Protein AF-A0A6F7W380-F1 (afdb_monomer_lite)

Secondary structure (DSSP, 8-state):
-TTS----HHHHHHHHS-SSTTSPPP------TT--HHHIIIIIHHHHHHT--SEEEE---HHHHTSTT--HHHHHHHHHHHHHHHHHTT-EEEE-PPP-TT-

Radius of gyration: 14.85 Å; chains: 1; bounding box: 32×30×37 Å

Sequence (103 aa):
APGGGWRGWAALLAAATGPHPDEPVEFVNVSRSGALAADVADEQLAEARRARPHLASVVVGGNDTLRDSFDIHRVAEALDRTIGALRADGAVVLTACLPDPGR

Foldseek 3Di:
DVPDDDCDPQNVVQCVPDPDNPDHRDDDDLDDPLDALQCCQPPSLVVVVVVLAQEEEDEHDPSLVVDPPRDVVVSVVSCCSSVVVNVVSNHDYHYDDDPDPVD

Structure (mmCIF, N/CA/C/O backbone):
data_AF-A0A6F7W380-F1
#
_entry.id   AF-A0A6F7W380-F1
#
loop_
_atom_site.group_PDB
_atom_site.id
_atom_site.type_symbol
_atom_site.label_atom_id
_atom_site.label_alt_id
_atom_site.label_comp_id
_atom_site.label_asym_id
_atom_site.label_entity_id
_atom_site.label_seq_id
_atom_site.pdbx_PDB_ins_code
_atom_site.Cartn_x
_atom_site.Cartn_y
_atom_site.Cartn_z
_atom_site.occupancy
_atom_site.B_iso_or_equiv
_atom_site.auth_seq_id
_atom_site.auth_comp_id
_atom_site.auth_asym_id
_atom_site.auth_atom_id
_atom_site.pdbx_PDB_model_num
ATOM 1 N N . ALA A 1 1 ? 4.1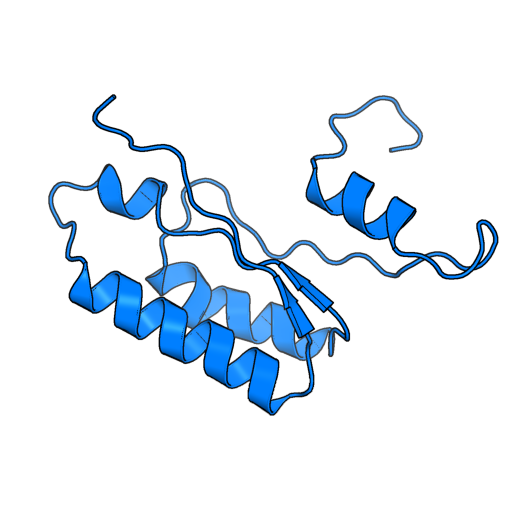40 16.700 15.302 1.00 46.50 1 ALA A N 1
ATOM 2 C CA . ALA A 1 1 ? 3.841 16.096 16.609 1.00 46.50 1 ALA A CA 1
ATOM 3 C C . ALA A 1 1 ? 4.039 17.179 17.665 1.00 46.50 1 ALA A C 1
ATOM 5 O O . ALA A 1 1 ? 4.682 18.177 17.323 1.00 46.50 1 ALA A O 1
ATOM 6 N N . PRO A 1 2 ? 3.515 17.045 18.894 1.00 41.12 2 PRO A N 1
ATOM 7 C CA . PRO A 1 2 ? 3.955 17.909 19.987 1.00 41.12 2 PRO A CA 1
ATOM 8 C C . PRO A 1 2 ? 5.487 17.782 20.063 1.00 41.12 2 PRO A C 1
ATOM 10 O O . PRO A 1 2 ? 5.988 16.672 20.211 1.00 41.12 2 PRO A O 1
ATOM 13 N N . GLY A 1 3 ? 6.222 18.866 19.785 1.00 57.16 3 GLY A N 1
ATOM 14 C CA . GLY A 1 3 ? 7.689 18.848 19.629 1.00 57.16 3 GLY A CA 1
ATOM 15 C C . GLY A 1 3 ? 8.254 19.226 18.246 1.00 57.16 3 GLY A C 1
ATOM 16 O O . GLY A 1 3 ? 9.455 19.125 18.043 1.00 57.16 3 GLY A O 1
ATOM 17 N N . GLY A 1 4 ? 7.437 19.671 17.282 1.00 58.34 4 GLY A N 1
ATOM 18 C CA . GLY A 1 4 ? 7.939 20.384 16.088 1.00 58.34 4 GLY A CA 1
ATOM 19 C C . GLY A 1 4 ? 8.574 19.540 14.969 1.00 58.34 4 GLY A C 1
ATOM 20 O O . GLY A 1 4 ? 9.046 20.101 13.987 1.00 58.34 4 GLY A O 1
ATOM 21 N N . GLY A 1 5 ? 8.557 18.208 15.061 1.00 66.94 5 GLY A N 1
ATOM 22 C CA . GLY A 1 5 ? 9.026 17.326 13.981 1.00 66.94 5 GLY A CA 1
ATOM 23 C C . GLY A 1 5 ? 8.069 17.230 12.780 1.00 66.94 5 GLY A C 1
ATOM 24 O O . GLY A 1 5 ? 6.857 17.459 12.912 1.00 66.94 5 GLY A O 1
ATOM 25 N N . TRP A 1 6 ? 8.613 16.829 11.620 1.00 69.50 6 TRP A N 1
ATOM 26 C CA . TRP A 1 6 ? 7.844 16.483 10.418 1.00 69.50 6 TRP A CA 1
ATOM 27 C C . TRP A 1 6 ? 6.775 15.443 10.762 1.00 69.50 6 TRP A C 1
ATOM 29 O O . TRP A 1 6 ? 7.077 14.332 11.183 1.00 69.50 6 TRP A O 1
ATOM 39 N N . ARG A 1 7 ? 5.503 15.826 10.608 1.00 74.75 7 ARG A N 1
ATOM 40 C CA . ARG A 1 7 ? 4.351 14.956 10.900 1.00 74.75 7 ARG A CA 1
ATOM 41 C C . ARG A 1 7 ? 4.138 13.883 9.836 1.00 74.75 7 ARG A C 1
ATOM 43 O O . ARG A 1 7 ? 3.663 12.803 10.157 1.00 74.75 7 ARG A O 1
ATOM 50 N N . GLY A 1 8 ? 4.481 14.192 8.587 1.00 86.56 8 GLY A N 1
ATOM 51 C CA . GLY A 1 8 ? 4.062 13.405 7.430 1.00 86.56 8 GLY A CA 1
ATOM 52 C C . GLY A 1 8 ? 2.579 13.615 7.104 1.00 86.56 8 GLY A C 1
ATOM 53 O O . GLY A 1 8 ? 1.769 13.951 7.969 1.00 86.56 8 GLY A O 1
ATOM 54 N N . TRP A 1 9 ? 2.222 13.439 5.833 1.00 91.31 9 TRP A N 1
ATOM 55 C CA . TRP A 1 9 ? 0.856 13.654 5.346 1.00 91.31 9 TRP A CA 1
ATOM 56 C C . TRP A 1 9 ? -0.148 12.674 5.973 1.00 91.31 9 TRP A C 1
ATOM 58 O O . TRP A 1 9 ? -1.256 13.076 6.304 1.00 91.31 9 TRP A O 1
ATOM 68 N N . ALA A 1 10 ? 0.252 11.420 6.205 1.00 91.94 10 ALA A N 1
ATOM 69 C CA . ALA A 1 10 ? -0.631 10.386 6.741 1.00 91.94 10 ALA A CA 1
ATOM 70 C C . ALA A 1 10 ? -1.083 10.688 8.181 1.00 91.94 10 ALA A C 1
ATOM 72 O O . ALA A 1 10 ? -2.252 10.512 8.507 1.00 91.94 10 ALA A O 1
ATOM 73 N N . ALA A 1 11 ? -0.199 11.242 9.020 1.00 90.00 11 ALA A N 1
ATOM 74 C CA . ALA A 1 11 ? -0.571 11.674 10.368 1.00 90.00 11 ALA A CA 1
ATOM 75 C C . ALA A 1 11 ? -1.505 12.897 10.351 1.00 90.00 11 ALA A C 1
ATOM 77 O O . ALA A 1 11 ? -2.364 13.036 11.218 1.00 90.00 11 ALA A O 1
ATOM 78 N N . LEU A 1 12 ? -1.344 13.793 9.367 1.00 90.31 12 LEU A N 1
ATOM 79 C CA . LEU A 1 12 ? -2.267 14.915 9.164 1.00 90.31 12 LEU A CA 1
ATOM 80 C C . LEU A 1 12 ? -3.635 14.426 8.682 1.00 90.31 12 LEU A C 1
ATOM 82 O O . LEU A 1 12 ? -4.651 14.912 9.170 1.00 90.31 12 LEU A O 1
ATOM 86 N N . LEU A 1 13 ? -3.657 13.453 7.768 1.00 90.38 13 LEU A N 1
ATOM 87 C CA . LEU A 1 13 ? -4.885 12.828 7.292 1.00 90.38 13 LEU A CA 1
ATOM 88 C C . LEU A 1 13 ? -5.628 12.141 8.440 1.00 90.38 13 LEU A C 1
ATOM 90 O O . LEU A 1 13 ? -6.805 12.418 8.627 1.00 90.38 13 LEU A O 1
ATOM 94 N N . ALA A 1 14 ? -4.939 11.328 9.248 1.00 90.69 14 ALA A N 1
ATOM 95 C CA . ALA A 1 14 ? -5.542 10.645 10.393 1.00 90.69 14 ALA A CA 1
ATOM 96 C C . ALA A 1 14 ? -6.217 11.629 11.364 1.00 90.69 14 ALA A C 1
ATOM 98 O O . ALA A 1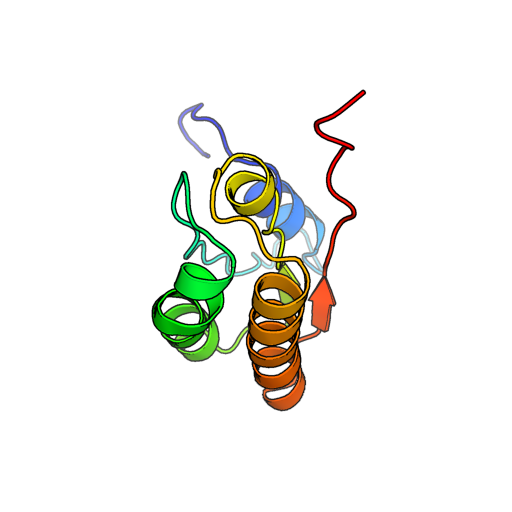 14 ? -7.362 11.425 11.764 1.00 90.69 14 ALA A O 1
ATOM 99 N N . ALA A 1 15 ? -5.547 12.744 11.676 1.00 87.00 15 ALA A N 1
ATOM 100 C CA . ALA A 1 15 ? -6.107 13.796 12.524 1.00 87.00 15 ALA A CA 1
ATOM 101 C C . ALA A 1 15 ? -7.331 14.497 11.900 1.00 87.00 15 ALA A C 1
ATOM 103 O O . ALA A 1 15 ? -8.189 14.981 12.631 1.00 87.00 15 ALA A O 1
ATOM 104 N N . ALA A 1 16 ? -7.421 14.557 10.569 1.00 87.75 16 ALA A N 1
ATOM 105 C CA . ALA A 1 16 ? -8.538 15.171 9.851 1.00 87.75 16 ALA A CA 1
ATOM 106 C C . ALA A 1 16 ? -9.726 14.217 9.619 1.00 87.75 16 ALA A C 1
ATOM 108 O O . ALA A 1 16 ? -10.815 14.679 9.293 1.00 87.75 16 ALA A O 1
ATOM 109 N N . THR A 1 17 ? -9.531 12.903 9.766 1.00 86.69 17 THR A N 1
ATOM 110 C CA . THR A 1 17 ? -10.578 11.885 9.556 1.00 86.69 17 THR A CA 1
ATOM 111 C C . THR A 1 17 ? -11.393 11.541 10.806 1.00 86.69 17 THR A C 1
ATOM 113 O O . THR A 1 17 ? -12.325 10.746 10.711 1.00 86.69 17 THR A O 1
ATOM 116 N N . GLY A 1 18 ? -11.053 12.099 11.972 1.00 81.38 18 GLY A N 1
ATOM 117 C CA . GLY A 1 18 ? -11.793 11.855 13.213 1.00 81.38 18 GLY A CA 1
ATOM 118 C C . GLY A 1 18 ? -13.220 12.428 13.167 1.00 81.38 18 GLY A C 1
ATOM 119 O O . GLY A 1 18 ? -13.418 13.506 12.606 1.00 81.38 18 GLY A O 1
ATOM 120 N N . PRO A 1 19 ? -14.220 11.744 13.755 1.00 74.81 19 PRO A N 1
ATOM 121 C CA . PRO A 1 19 ? -15.611 12.210 13.760 1.00 74.81 19 PRO A CA 1
ATOM 122 C C . PRO A 1 19 ? -15.814 13.447 14.647 1.00 74.81 19 PRO A C 1
ATOM 124 O O . PRO A 1 19 ? -16.707 14.253 14.386 1.00 74.81 19 PRO A O 1
ATOM 127 N N . HIS A 1 20 ? -14.978 13.611 15.678 1.00 77.25 20 HIS A N 1
ATOM 128 C CA . HIS A 1 20 ? -14.970 14.759 16.576 1.00 77.25 20 HIS A CA 1
ATOM 129 C C . HIS A 1 20 ? -13.525 15.124 16.953 1.00 77.25 20 HIS A C 1
ATOM 131 O O . HIS A 1 20 ? -12.705 14.218 17.108 1.00 77.25 20 HIS A O 1
ATOM 137 N N . PRO A 1 21 ? -13.197 16.414 17.165 1.00 70.31 21 PRO A N 1
ATOM 138 C CA . PRO A 1 21 ? -11.876 16.839 17.639 1.00 70.31 21 PRO A CA 1
ATOM 139 C C . PRO A 1 21 ? -11.388 16.145 18.924 1.00 70.31 21 PRO A C 1
ATOM 141 O O . PRO A 1 21 ? -10.184 16.086 19.162 1.00 70.31 21 PRO A O 1
ATOM 144 N N . ASP A 1 22 ? -12.317 15.631 19.735 1.00 76.44 22 ASP A N 1
ATOM 145 C CA . ASP A 1 22 ? -12.044 15.009 21.037 1.00 76.44 22 ASP A CA 1
ATOM 146 C C . ASP A 1 22 ? -11.909 13.477 20.970 1.00 76.44 22 ASP A C 1
ATOM 148 O O . ASP A 1 22 ? -11.552 12.849 21.965 1.00 76.44 22 ASP A O 1
ATOM 152 N N . GLU A 1 23 ? -12.161 12.868 19.806 1.00 78.12 23 GLU A N 1
ATOM 153 C CA . GLU A 1 23 ? -11.995 11.430 19.576 1.00 78.12 23 GLU A CA 1
ATOM 154 C C . GLU A 1 23 ? -10.774 11.185 18.677 1.00 78.12 23 GLU A C 1
ATOM 156 O O . GLU A 1 23 ? -10.866 11.280 17.448 1.00 78.12 23 GLU A O 1
ATOM 161 N N . PRO A 1 24 ? -9.596 10.902 19.265 1.00 78.31 24 PRO A N 1
ATOM 162 C CA . PRO A 1 24 ? -8.380 10.732 18.489 1.00 78.31 24 PRO A CA 1
ATOM 163 C C . PRO A 1 24 ? -8.440 9.448 17.657 1.00 78.31 24 PRO A C 1
ATOM 165 O O . PRO A 1 24 ? -8.674 8.357 18.175 1.00 78.31 24 PRO A O 1
ATOM 168 N N . VAL A 1 25 ? -8.155 9.576 16.362 1.00 88.19 25 VAL A N 1
ATOM 169 C CA . VAL A 1 25 ? -7.937 8.429 15.475 1.00 88.19 25 VAL A CA 1
ATOM 170 C C . VAL A 1 25 ? -6.600 7.781 15.826 1.00 88.19 25 VAL A C 1
ATOM 172 O O . VAL A 1 25 ? -5.559 8.443 15.811 1.00 88.19 25 VAL A O 1
ATOM 175 N N . GLU A 1 26 ? -6.616 6.481 16.117 1.00 91.44 26 GLU A N 1
ATOM 176 C CA . GLU A 1 26 ? -5.386 5.707 16.267 1.00 91.44 26 GLU A CA 1
ATOM 177 C C . GLU A 1 26 ? -4.659 5.629 14.919 1.00 91.44 26 GLU A C 1
ATOM 179 O O . GLU A 1 26 ? -5.214 5.186 13.912 1.00 91.44 26 GLU A O 1
ATOM 184 N N . PHE A 1 27 ? -3.404 6.079 14.898 1.00 92.62 27 PHE A N 1
ATOM 185 C CA . PHE A 1 27 ? -2.575 6.100 13.700 1.00 92.62 27 PHE A CA 1
ATOM 186 C C . PHE A 1 27 ? -1.364 5.186 13.870 1.00 92.62 27 PHE A C 1
ATOM 188 O O . PHE A 1 27 ? -0.528 5.401 14.749 1.00 92.62 27 PHE A O 1
ATOM 195 N N . VAL A 1 28 ? -1.241 4.210 12.971 1.00 95.06 28 VAL A N 1
ATOM 196 C CA . VAL A 1 28 ? -0.103 3.291 12.896 1.00 95.06 28 VAL A CA 1
ATOM 197 C C . VAL A 1 28 ? 0.582 3.472 11.546 1.00 95.06 28 VAL A C 1
ATOM 199 O O . VAL A 1 28 ? -0.056 3.369 10.500 1.00 95.06 28 VAL A O 1
ATOM 202 N N . ASN A 1 29 ? 1.892 3.728 11.560 1.00 95.19 29 ASN A N 1
ATOM 203 C CA . ASN A 1 29 ? 2.704 3.809 10.349 1.00 95.19 29 ASN A CA 1
ATOM 204 C C . ASN A 1 29 ? 3.695 2.644 10.294 1.00 95.19 29 ASN A C 1
ATOM 206 O O . ASN A 1 29 ? 4.668 2.631 11.043 1.00 95.19 29 ASN A O 1
ATOM 210 N N . VAL A 1 30 ? 3.455 1.704 9.382 1.00 95.88 30 VAL A N 1
ATOM 211 C CA . VAL A 1 30 ? 4.339 0.552 9.119 1.00 95.88 30 VAL A CA 1
ATOM 212 C C . VAL A 1 30 ? 5.278 0.781 7.926 1.00 95.88 30 VAL A C 1
ATOM 214 O O . VAL A 1 30 ? 6.038 -0.105 7.539 1.00 95.88 30 VAL A O 1
ATOM 217 N N . SER A 1 31 ? 5.223 1.970 7.320 1.00 95.25 31 SER A N 1
ATOM 218 C CA . SER A 1 31 ? 5.953 2.281 6.092 1.00 95.25 31 SER A CA 1
ATOM 219 C C . SER A 1 31 ? 7.449 2.412 6.351 1.00 95.25 31 SER A C 1
ATOM 221 O O . SER A 1 31 ? 7.879 3.015 7.337 1.00 95.25 31 SER A O 1
ATOM 223 N N . ARG A 1 32 ? 8.251 1.935 5.397 1.00 94.88 32 ARG A N 1
ATOM 224 C CA . ARG A 1 32 ? 9.711 2.079 5.402 1.00 94.88 32 ARG A CA 1
ATOM 225 C C . ARG A 1 32 ? 10.174 2.891 4.196 1.00 94.88 32 ARG A C 1
ATOM 227 O O . ARG A 1 32 ? 9.674 2.716 3.086 1.00 94.88 32 ARG A O 1
ATOM 234 N N . SER A 1 33 ? 11.145 3.777 4.405 1.00 93.94 33 SER A N 1
ATOM 235 C CA . SER A 1 33 ? 11.770 4.529 3.313 1.00 93.94 33 SER A CA 1
ATOM 236 C C . SER A 1 33 ? 12.438 3.580 2.320 1.00 93.94 33 SER A C 1
ATOM 238 O O . SER A 1 33 ? 13.162 2.674 2.723 1.00 93.94 33 SER A O 1
ATOM 240 N N . GLY A 1 34 ? 12.215 3.804 1.024 1.00 95.50 34 GLY A N 1
ATOM 241 C CA . GLY A 1 34 ? 12.783 2.973 -0.042 1.00 95.50 34 GLY A CA 1
ATOM 242 C C . GLY A 1 34 ? 12.060 1.644 -0.288 1.00 95.50 34 GLY A C 1
ATOM 243 O O . GLY A 1 34 ? 12.506 0.901 -1.160 1.00 95.50 34 GLY A O 1
ATOM 244 N N . ALA A 1 35 ? 10.964 1.365 0.433 1.00 97.19 35 ALA A N 1
ATOM 245 C CA . ALA A 1 35 ? 10.183 0.145 0.260 1.00 97.19 35 ALA A CA 1
ATOM 246 C C . ALA A 1 35 ? 9.629 0.007 -1.165 1.00 97.19 35 ALA A C 1
ATOM 248 O O . ALA A 1 35 ? 9.137 0.981 -1.750 1.00 97.19 35 ALA A O 1
ATOM 249 N N . LEU A 1 36 ? 9.705 -1.214 -1.678 1.00 97.81 36 LEU A N 1
ATOM 250 C CA . LEU A 1 36 ? 9.102 -1.673 -2.923 1.00 97.81 36 LEU A CA 1
ATOM 251 C C . LEU A 1 36 ? 7.702 -2.240 -2.663 1.00 97.81 36 LEU A C 1
ATOM 253 O O . LEU A 1 36 ? 7.351 -2.568 -1.527 1.00 97.81 36 LEU A O 1
ATOM 257 N N . ALA A 1 37 ? 6.903 -2.414 -3.716 1.00 98.06 37 ALA A N 1
ATOM 258 C CA . ALA A 1 37 ? 5.573 -3.012 -3.589 1.00 98.06 37 ALA A CA 1
ATOM 259 C C . ALA A 1 37 ? 5.631 -4.435 -2.996 1.00 98.06 37 ALA A C 1
ATOM 261 O O . ALA A 1 37 ? 4.763 -4.811 -2.209 1.00 98.06 37 ALA A O 1
ATOM 262 N N . ALA A 1 38 ? 6.686 -5.195 -3.313 1.00 97.88 38 ALA A N 1
ATOM 263 C CA . ALA A 1 38 ? 6.933 -6.516 -2.735 1.00 97.88 38 ALA A CA 1
ATOM 264 C C . ALA A 1 38 ? 7.186 -6.457 -1.216 1.00 97.88 38 ALA A C 1
ATOM 266 O O . ALA A 1 38 ? 6.542 -7.194 -0.477 1.00 97.88 38 ALA A O 1
ATOM 267 N N . ASP A 1 39 ? 8.022 -5.527 -0.734 1.00 98.06 39 ASP A N 1
ATOM 268 C CA . ASP A 1 39 ? 8.283 -5.351 0.707 1.00 98.06 39 ASP A CA 1
ATOM 269 C C . ASP A 1 39 ? 6.988 -5.039 1.475 1.00 98.06 39 ASP A C 1
ATOM 271 O O . ASP A 1 39 ? 6.788 -5.465 2.617 1.00 98.06 39 ASP A O 1
ATOM 275 N N . VAL A 1 40 ? 6.085 -4.281 0.843 1.00 98.25 40 VAL A N 1
ATOM 276 C CA . VAL A 1 40 ? 4.770 -3.986 1.415 1.00 98.25 40 VAL A CA 1
ATOM 277 C C . VAL A 1 40 ? 3.929 -5.255 1.511 1.00 98.25 40 VAL A C 1
ATOM 279 O O . VAL A 1 40 ? 3.400 -5.541 2.584 1.00 98.25 40 VAL A O 1
ATOM 282 N N . ALA A 1 41 ? 3.817 -6.016 0.421 1.00 98.38 41 ALA A N 1
ATOM 283 C CA . ALA A 1 41 ? 2.995 -7.221 0.372 1.00 98.38 41 ALA A CA 1
ATOM 284 C C . ALA A 1 41 ? 3.503 -8.330 1.306 1.00 98.38 41 ALA A C 1
ATOM 286 O O . ALA A 1 41 ? 2.694 -9.012 1.939 1.00 98.38 41 ALA A O 1
ATOM 287 N N . ASP A 1 42 ? 4.822 -8.493 1.403 1.00 96.88 42 ASP A N 1
ATOM 288 C CA . ASP A 1 42 ? 5.438 -9.652 2.047 1.00 96.88 42 ASP A CA 1
ATOM 289 C C . ASP A 1 42 ? 5.781 -9.387 3.525 1.00 96.88 42 ASP A C 1
ATOM 291 O O . ASP A 1 42 ? 5.691 -10.299 4.349 1.00 96.88 42 ASP A O 1
ATOM 295 N N . GLU A 1 43 ? 6.109 -8.142 3.899 1.00 95.81 43 GLU A N 1
ATOM 296 C CA . GLU A 1 43 ? 6.513 -7.797 5.270 1.00 95.81 43 GLU A CA 1
ATOM 297 C C . GLU A 1 43 ? 5.531 -6.845 5.967 1.00 95.81 43 GLU A C 1
ATOM 299 O O . GLU A 1 43 ? 4.986 -7.168 7.028 1.00 95.81 43 GLU A O 1
ATOM 304 N N . GLN A 1 44 ? 5.279 -5.666 5.387 1.00 98.06 44 GLN A N 1
ATOM 305 C CA . GLN A 1 44 ? 4.528 -4.602 6.076 1.00 98.06 44 GLN A CA 1
ATOM 306 C C . GLN A 1 44 ? 3.035 -4.925 6.204 1.00 98.06 44 GLN A C 1
ATOM 308 O O . GLN A 1 44 ? 2.398 -4.537 7.186 1.00 98.06 44 GLN A O 1
ATOM 313 N N . LEU A 1 45 ? 2.470 -5.671 5.251 1.00 98.31 45 LEU A N 1
ATOM 314 C CA . LEU A 1 45 ? 1.066 -6.074 5.261 1.00 98.31 45 LEU A CA 1
ATOM 315 C C . LEU A 1 45 ? 0.716 -6.854 6.531 1.00 98.31 45 LEU A C 1
ATOM 317 O O . LEU A 1 45 ? -0.329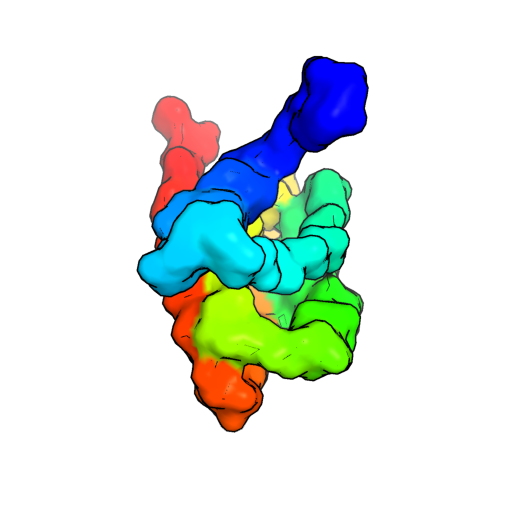 -6.611 7.133 1.00 98.31 45 LEU A O 1
ATOM 321 N N . ALA A 1 46 ? 1.590 -7.757 6.982 1.00 97.31 46 ALA A N 1
ATOM 322 C CA . ALA A 1 46 ? 1.348 -8.519 8.202 1.00 97.31 46 ALA A CA 1
ATOM 323 C C . ALA A 1 46 ? 1.255 -7.607 9.438 1.00 97.31 46 ALA A C 1
ATOM 325 O O . ALA A 1 46 ? 0.423 -7.835 10.314 1.00 97.31 46 ALA A O 1
ATOM 326 N N . GLU A 1 47 ? 2.082 -6.562 9.516 1.00 96.81 47 GLU A N 1
ATOM 327 C CA . GLU A 1 47 ? 2.030 -5.567 10.593 1.00 96.81 47 GLU A CA 1
ATOM 328 C C . GLU A 1 47 ? 0.778 -4.691 10.501 1.00 96.81 47 GLU A C 1
ATOM 330 O O . GLU A 1 47 ? 0.082 -4.530 11.503 1.00 96.81 47 GLU A O 1
ATOM 335 N N . ALA A 1 48 ? 0.428 -4.216 9.302 1.00 97.44 48 ALA A N 1
ATOM 336 C CA . ALA A 1 48 ? -0.783 -3.429 9.079 1.00 97.44 48 ALA A CA 1
ATOM 337 C C . ALA A 1 48 ? -2.046 -4.197 9.497 1.00 97.44 48 ALA A C 1
ATOM 339 O O . ALA A 1 48 ? -2.901 -3.659 10.197 1.00 97.44 48 ALA A O 1
ATOM 340 N N . ARG A 1 49 ? -2.147 -5.482 9.135 1.00 97.94 49 ARG A N 1
ATOM 341 C CA . ARG A 1 49 ? -3.304 -6.325 9.478 1.00 97.94 49 ARG A CA 1
ATOM 342 C C . ARG A 1 49 ? -3.441 -6.573 10.982 1.00 97.94 49 ARG A C 1
ATOM 344 O O . ARG A 1 49 ? -4.561 -6.660 11.480 1.00 97.94 49 ARG A O 1
ATOM 351 N N . ARG A 1 50 ? -2.335 -6.627 11.740 1.00 97.19 50 ARG A N 1
ATOM 352 C CA . ARG A 1 50 ? -2.383 -6.752 13.214 1.00 97.19 50 ARG A CA 1
ATOM 353 C C . ARG A 1 50 ? -3.054 -5.551 13.880 1.00 97.19 50 ARG A C 1
ATOM 355 O O . ARG A 1 50 ? -3.697 -5.732 14.910 1.00 97.19 50 ARG A O 1
ATOM 362 N N . ALA A 1 51 ? -2.951 -4.365 13.280 1.00 96.19 51 ALA A N 1
ATOM 363 C CA . ALA A 1 51 ? -3.619 -3.161 13.768 1.00 96.19 51 ALA A CA 1
ATOM 364 C C . ALA A 1 51 ? -5.138 -3.152 13.501 1.00 96.19 51 ALA A C 1
ATOM 366 O O . ALA A 1 51 ? -5.835 -2.310 14.055 1.00 96.19 51 ALA A O 1
ATOM 367 N N . ARG A 1 52 ? -5.663 -4.082 12.682 1.00 96.88 52 ARG A N 1
ATOM 368 C CA . ARG A 1 52 ? -7.083 -4.165 12.277 1.00 96.88 52 ARG A CA 1
ATOM 369 C C . ARG A 1 52 ? -7.669 -2.800 11.868 1.00 96.88 52 ARG A C 1
ATOM 371 O O . ARG A 1 52 ? -8.617 -2.322 12.493 1.00 96.88 52 ARG A O 1
ATOM 378 N N . PRO A 1 53 ? -7.088 -2.144 10.850 1.00 96.62 53 PRO A N 1
ATOM 379 C CA . PRO A 1 53 ? -7.459 -0.786 10.489 1.00 96.62 53 PRO A CA 1
ATOM 380 C C . PRO A 1 53 ? -8.858 -0.715 9.868 1.00 96.62 53 PRO A C 1
ATOM 382 O O . PRO A 1 53 ? -9.212 -1.526 9.017 1.00 96.62 53 PRO A O 1
ATOM 385 N N . HIS A 1 54 ? -9.609 0.334 10.203 1.00 95.06 54 HIS A N 1
ATOM 386 C CA . HIS A 1 54 ? -10.824 0.710 9.468 1.00 95.06 54 HIS A CA 1
ATOM 387 C C . HIS A 1 54 ? -10.493 1.418 8.142 1.00 95.06 54 HIS A C 1
ATOM 389 O O . HIS A 1 54 ? -11.225 1.299 7.161 1.00 95.06 54 HIS A O 1
ATOM 395 N N . LEU A 1 55 ? -9.375 2.150 8.110 1.00 95.75 55 LEU A N 1
ATOM 396 C CA . LEU A 1 55 ? -8.846 2.879 6.958 1.00 95.75 55 LEU A CA 1
ATOM 397 C C . LEU A 1 55 ? -7.370 2.527 6.776 1.00 95.75 55 LEU A C 1
ATOM 399 O O . LEU A 1 55 ? -6.601 2.595 7.733 1.00 95.75 55 LEU A O 1
ATOM 403 N N . ALA A 1 56 ? -6.963 2.204 5.551 1.00 97.75 56 ALA A N 1
ATOM 404 C CA . ALA A 1 56 ? -5.571 1.909 5.226 1.00 97.75 56 ALA A CA 1
ATOM 405 C C . ALA A 1 56 ? -5.118 2.715 4.006 1.00 97.75 56 ALA A C 1
ATOM 407 O O . ALA A 1 56 ? -5.684 2.586 2.923 1.00 97.75 56 ALA A O 1
ATOM 408 N N . SER A 1 57 ? -4.081 3.537 4.160 1.00 96.81 57 SER A N 1
ATOM 409 C CA . SER A 1 57 ? -3.446 4.225 3.035 1.00 96.81 57 SER A CA 1
ATOM 410 C C . SER A 1 57 ? -2.337 3.363 2.436 1.00 96.81 57 SER A C 1
ATOM 412 O O . SER A 1 57 ? -1.349 3.088 3.116 1.00 96.81 57 SER A O 1
ATOM 414 N N . VAL A 1 58 ? -2.469 2.985 1.165 1.00 97.75 58 VAL A N 1
ATOM 415 C CA . VAL A 1 58 ? -1.457 2.226 0.418 1.00 97.75 58 VAL A CA 1
ATOM 416 C C . VAL A 1 58 ? -0.948 3.097 -0.725 1.00 97.75 58 VAL A C 1
ATOM 418 O O . VAL A 1 58 ? -1.638 3.316 -1.720 1.00 97.75 58 VAL A O 1
ATOM 421 N N . VAL A 1 59 ? 0.263 3.627 -0.559 1.00 96.62 59 VAL A N 1
ATOM 422 C CA . VAL A 1 59 ? 0.929 4.498 -1.535 1.00 96.62 59 VAL A CA 1
ATOM 423 C C . VAL A 1 59 ? 2.354 3.983 -1.731 1.00 96.62 59 VAL A C 1
ATOM 425 O O . VAL A 1 59 ? 3.245 4.272 -0.937 1.00 96.62 59 VAL A O 1
ATOM 428 N N . VAL A 1 60 ? 2.547 3.168 -2.768 1.00 96.56 60 VAL A N 1
ATOM 429 C CA . VAL A 1 60 ? 3.806 2.485 -3.111 1.00 96.56 60 VAL A CA 1
ATOM 430 C C . VAL A 1 60 ? 3.910 2.339 -4.635 1.00 96.56 60 VAL A C 1
ATOM 432 O O . VAL A 1 60 ? 2.923 2.553 -5.336 1.00 96.56 60 VAL A O 1
ATOM 435 N N . GLY A 1 61 ? 5.098 2.029 -5.156 1.00 95.06 61 GLY A N 1
ATOM 436 C CA . GLY A 1 61 ? 5.372 1.889 -6.592 1.00 95.06 61 GLY A CA 1
ATOM 437 C C . GLY A 1 61 ? 6.417 2.880 -7.105 1.00 95.06 61 GLY A C 1
ATOM 438 O O . GLY A 1 61 ? 7.126 2.598 -8.064 1.00 95.06 61 GLY A O 1
ATOM 439 N N . GLY A 1 62 ? 6.571 4.032 -6.445 1.00 94.25 62 GLY A N 1
ATOM 440 C CA . GLY A 1 62 ? 7.522 5.061 -6.877 1.00 94.25 62 GLY A CA 1
ATOM 441 C C . GLY A 1 62 ? 8.967 4.571 -6.807 1.00 94.25 62 GLY A C 1
ATOM 442 O O . GLY A 1 62 ? 9.715 4.728 -7.763 1.00 94.25 62 GLY A O 1
ATOM 443 N N . ASN A 1 63 ? 9.347 3.892 -5.722 1.00 95.00 63 ASN A N 1
ATOM 444 C CA . ASN A 1 63 ? 10.688 3.315 -5.607 1.00 95.00 63 ASN A CA 1
ATOM 445 C C . ASN A 1 63 ? 10.919 2.196 -6.625 1.00 95.00 63 ASN A C 1
ATOM 447 O O . ASN A 1 63 ? 12.036 2.055 -7.112 1.00 95.00 63 ASN A O 1
ATOM 451 N N . ASP A 1 64 ? 9.879 1.426 -6.952 1.00 95.69 64 ASP A N 1
ATOM 452 C CA . ASP A 1 64 ? 9.933 0.356 -7.944 1.00 95.69 64 ASP A CA 1
ATOM 453 C C . ASP A 1 64 ? 10.306 0.911 -9.322 1.00 95.69 64 ASP A C 1
ATOM 455 O O . ASP A 1 64 ? 11.197 0.365 -9.964 1.00 95.69 64 ASP A O 1
ATOM 459 N N . THR A 1 65 ? 9.711 2.038 -9.736 1.00 94.25 65 THR A N 1
ATOM 460 C CA . THR A 1 65 ? 10.016 2.685 -11.031 1.00 94.25 65 THR A CA 1
ATOM 461 C C . THR A 1 65 ? 11.453 3.192 -11.162 1.00 94.25 65 THR A C 1
ATOM 463 O O . THR A 1 65 ? 11.923 3.417 -12.272 1.00 94.25 65 THR A O 1
ATOM 466 N N . LEU A 1 66 ? 12.165 3.355 -10.044 1.00 92.88 66 LEU A N 1
ATOM 467 C CA . LEU A 1 66 ? 13.563 3.791 -10.020 1.00 92.88 66 LEU A CA 1
ATOM 468 C C . LEU A 1 66 ? 14.554 2.620 -10.089 1.00 92.88 66 LEU A C 1
ATOM 470 O O . LEU A 1 66 ? 15.763 2.846 -10.071 1.00 92.88 66 LEU A O 1
ATOM 474 N N . ARG A 1 67 ? 14.078 1.368 -10.098 1.00 93.25 67 ARG A N 1
ATOM 475 C CA . ARG A 1 67 ? 14.934 0.179 -10.182 1.00 93.25 67 ARG A CA 1
ATOM 476 C C . ARG A 1 67 ? 15.073 -0.272 -11.629 1.00 93.25 67 ARG A C 1
ATOM 478 O O . ARG A 1 67 ? 14.080 -0.423 -12.329 1.00 93.25 67 ARG A O 1
ATOM 485 N N . ASP A 1 68 ? 16.285 -0.649 -12.019 1.00 94.06 68 ASP A N 1
ATOM 486 C CA . ASP A 1 68 ? 16.546 -1.290 -13.319 1.00 94.06 68 ASP A CA 1
ATOM 487 C C . ASP A 1 68 ? 15.739 -2.586 -13.507 1.00 94.06 68 ASP A C 1
ATOM 489 O O . ASP A 1 68 ? 15.430 -2.989 -14.624 1.00 94.06 68 ASP A O 1
ATOM 493 N N . SER A 1 69 ? 15.377 -3.243 -12.403 1.00 92.88 69 SER A N 1
ATOM 494 C CA . SER A 1 69 ? 14.573 -4.466 -12.377 1.00 92.88 69 SER A CA 1
ATOM 495 C C . SER A 1 69 ? 13.060 -4.214 -12.382 1.00 92.88 69 SER A C 1
ATOM 497 O O . SER A 1 69 ? 12.306 -5.110 -11.993 1.00 92.88 69 SER A O 1
ATOM 499 N N . PHE A 1 70 ? 12.610 -2.999 -12.706 1.00 95.38 70 PHE A N 1
ATOM 500 C CA . PHE A 1 70 ? 11.197 -2.641 -12.678 1.00 95.38 70 PHE A CA 1
ATOM 501 C C . PHE A 1 70 ? 10.366 -3.541 -13.601 1.00 95.38 70 PHE A C 1
ATOM 503 O O . PHE A 1 70 ? 10.664 -3.705 -14.783 1.00 95.38 70 PHE A O 1
ATOM 510 N N . ASP A 1 71 ? 9.288 -4.089 -13.045 1.00 96.25 71 ASP A N 1
ATOM 511 C CA . ASP A 1 71 ? 8.293 -4.879 -13.759 1.00 96.25 71 ASP A CA 1
ATOM 512 C C . ASP A 1 71 ? 6.906 -4.492 -13.241 1.00 96.25 71 ASP A C 1
ATOM 514 O O . ASP A 1 71 ? 6.542 -4.775 -12.094 1.00 96.25 71 ASP A O 1
ATOM 518 N N . ILE A 1 72 ? 6.126 -3.835 -14.100 1.00 95.06 72 ILE A N 1
ATOM 519 C CA . ILE A 1 72 ? 4.787 -3.351 -13.762 1.00 95.06 72 ILE A CA 1
ATOM 520 C C . ILE A 1 72 ? 3.842 -4.485 -13.351 1.00 95.06 72 ILE A C 1
ATOM 522 O O . ILE A 1 72 ? 2.978 -4.274 -12.501 1.00 95.06 72 ILE A O 1
ATOM 526 N N . HIS A 1 73 ? 4.012 -5.695 -13.890 1.00 97.94 73 HIS A N 1
ATOM 527 C CA . HIS A 1 73 ? 3.160 -6.826 -13.538 1.00 97.94 73 HIS A CA 1
ATOM 528 C C . HIS A 1 73 ? 3.432 -7.303 -12.113 1.00 97.94 73 HIS A C 1
ATOM 530 O O . HIS A 1 73 ? 2.488 -7.578 -11.376 1.00 97.94 73 HIS A O 1
ATOM 536 N N . ARG A 1 74 ? 4.700 -7.315 -11.683 1.00 97.56 74 ARG A N 1
ATOM 537 C CA . ARG A 1 74 ? 5.065 -7.658 -10.297 1.00 97.56 74 ARG A CA 1
ATOM 538 C C . ARG A 1 74 ? 4.553 -6.628 -9.299 1.00 97.56 74 ARG A C 1
ATOM 540 O O . ARG A 1 74 ? 4.068 -6.997 -8.232 1.00 97.56 74 ARG A O 1
ATOM 547 N N . VAL A 1 75 ? 4.636 -5.345 -9.652 1.00 97.44 75 VAL A N 1
ATOM 548 C CA . VAL A 1 75 ? 4.095 -4.260 -8.822 1.00 97.44 75 VAL A CA 1
ATOM 549 C C . VAL A 1 75 ? 2.577 -4.380 -8.705 1.00 97.44 75 VAL A C 1
ATOM 551 O O . VAL A 1 75 ? 2.048 -4.304 -7.597 1.00 97.4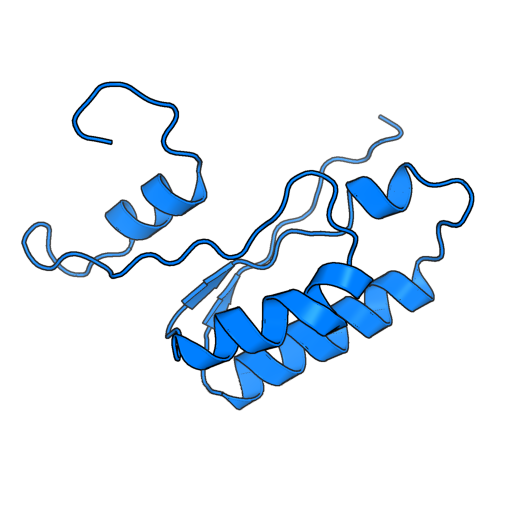4 75 VAL A O 1
ATOM 554 N N . ALA A 1 76 ? 1.881 -4.619 -9.820 1.00 97.75 76 ALA A N 1
ATOM 555 C CA . ALA A 1 76 ? 0.435 -4.817 -9.829 1.00 97.75 76 ALA A CA 1
ATOM 556 C C . ALA A 1 76 ? 0.020 -6.022 -8.974 1.00 97.75 76 ALA A C 1
ATOM 558 O O . ALA A 1 76 ? -0.872 -5.897 -8.143 1.00 97.75 76 ALA A O 1
ATOM 559 N N . GLU A 1 77 ? 0.714 -7.155 -9.095 1.00 98.56 77 GLU A N 1
ATOM 560 C CA . GLU A 1 77 ? 0.416 -8.350 -8.304 1.00 98.56 77 GLU A CA 1
ATOM 561 C C . GLU A 1 77 ? 0.609 -8.107 -6.797 1.00 98.56 77 GLU A C 1
ATOM 563 O O . GLU A 1 77 ? -0.226 -8.495 -5.980 1.00 98.56 77 GLU A O 1
ATOM 568 N N . ALA A 1 78 ? 1.686 -7.418 -6.409 1.00 98.44 78 ALA A N 1
ATOM 569 C CA . ALA A 1 78 ? 1.933 -7.069 -5.013 1.00 98.44 78 ALA A CA 1
ATOM 570 C C . ALA A 1 78 ? 0.881 -6.088 -4.458 1.00 98.44 78 ALA A C 1
ATOM 572 O O . ALA A 1 78 ? 0.428 -6.237 -3.316 1.00 98.44 78 ALA A O 1
ATOM 573 N N . LEU A 1 79 ? 0.446 -5.116 -5.269 1.00 98.12 79 LEU A N 1
ATOM 574 C CA . LEU A 1 79 ? -0.654 -4.213 -4.926 1.00 98.12 79 LEU A CA 1
ATOM 575 C C . LEU A 1 79 ? -1.976 -4.970 -4.778 1.00 98.12 79 LEU A C 1
ATOM 577 O O . LEU A 1 79 ? -2.667 -4.758 -3.784 1.00 98.12 79 LEU A O 1
ATOM 581 N N . ASP A 1 80 ? -2.301 -5.884 -5.692 1.00 98.50 80 ASP A N 1
ATOM 582 C CA . ASP A 1 80 ? -3.517 -6.700 -5.629 1.00 98.50 80 ASP A CA 1
ATOM 583 C C . ASP A 1 80 ? -3.549 -7.560 -4.362 1.00 98.50 80 ASP A C 1
ATOM 585 O O . ASP A 1 80 ? -4.566 -7.589 -3.664 1.00 98.50 80 ASP A O 1
ATOM 589 N N . ARG A 1 81 ? -2.426 -8.194 -3.995 1.00 98.62 81 ARG A N 1
ATOM 590 C CA . ARG A 1 81 ? -2.316 -8.942 -2.730 1.00 98.62 81 ARG A CA 1
ATOM 591 C C . ARG A 1 81 ? -2.527 -8.037 -1.518 1.00 98.62 81 ARG A C 1
ATOM 593 O O . ARG A 1 81 ? -3.302 -8.376 -0.624 1.00 98.62 81 ARG A O 1
ATOM 600 N N . THR A 1 82 ? -1.870 -6.879 -1.495 1.00 98.69 82 THR A N 1
ATOM 601 C CA . THR A 1 82 ? -1.930 -5.930 -0.372 1.00 98.69 82 THR A CA 1
ATOM 602 C C . THR A 1 82 ? -3.332 -5.349 -0.198 1.00 98.69 82 THR A C 1
ATOM 604 O O . THR A 1 82 ? -3.925 -5.433 0.878 1.00 98.69 82 THR A O 1
ATOM 607 N N . ILE A 1 83 ? -3.884 -4.772 -1.265 1.00 98.50 83 ILE A N 1
ATOM 608 C CA . ILE A 1 83 ? -5.195 -4.119 -1.263 1.00 98.50 83 ILE A CA 1
ATOM 609 C C . ILE A 1 83 ? -6.293 -5.161 -1.054 1.00 98.50 83 ILE A C 1
ATOM 611 O O . ILE A 1 83 ? -7.214 -4.924 -0.272 1.00 98.50 83 ILE A O 1
ATOM 615 N N . GLY A 1 84 ? -6.190 -6.315 -1.716 1.00 98.62 84 GLY A N 1
ATOM 616 C CA . GLY A 1 84 ? -7.133 -7.418 -1.577 1.00 98.62 84 GLY A CA 1
ATOM 617 C C . GLY A 1 84 ? -7.224 -7.920 -0.139 1.00 98.62 84 GLY A C 1
ATOM 618 O O . GLY A 1 84 ? -8.327 -8.033 0.389 1.00 98.62 84 GLY A O 1
ATOM 619 N N . ALA A 1 85 ? -6.086 -8.140 0.527 1.00 98.69 85 ALA A N 1
ATOM 620 C CA . ALA A 1 85 ? -6.060 -8.584 1.919 1.00 98.69 85 ALA A CA 1
ATOM 621 C C . ALA A 1 85 ? -6.652 -7.544 2.884 1.00 98.69 85 ALA A C 1
ATOM 623 O O . ALA A 1 85 ? -7.478 -7.892 3.723 1.00 98.69 85 ALA A O 1
ATOM 624 N N . LEU A 1 86 ? -6.284 -6.267 2.742 1.00 98.69 86 LEU A N 1
ATOM 625 C CA . LEU A 1 86 ? -6.825 -5.196 3.588 1.00 98.69 86 LEU A CA 1
ATOM 626 C C . LEU A 1 86 ? -8.340 -5.029 3.400 1.00 98.69 86 LEU A C 1
ATOM 628 O O . LEU A 1 86 ? -9.072 -4.881 4.375 1.00 98.69 86 LEU A O 1
ATOM 632 N N . ARG A 1 87 ? -8.830 -5.104 2.156 1.00 98.50 87 ARG A N 1
ATOM 633 C CA . ARG A 1 87 ? -10.271 -5.064 1.869 1.00 98.50 87 ARG A CA 1
ATOM 634 C C . ARG A 1 87 ? -11.005 -6.284 2.414 1.00 98.50 87 ARG A C 1
ATOM 636 O O . ARG A 1 87 ? -12.107 -6.131 2.930 1.00 98.50 87 ARG A O 1
ATOM 643 N N . ALA A 1 88 ? -10.411 -7.473 2.313 1.00 98.56 88 ALA A N 1
ATOM 644 C CA . ALA A 1 88 ? -10.980 -8.697 2.874 1.00 98.56 88 ALA A CA 1
ATOM 645 C C . ALA A 1 88 ? -11.111 -8.627 4.406 1.00 98.56 88 ALA A C 1
ATOM 647 O O . ALA A 1 88 ? -12.054 -9.184 4.960 1.00 98.56 88 ALA A O 1
ATOM 648 N N . ASP A 1 89 ? -10.223 -7.884 5.070 1.00 98.38 89 ASP A N 1
ATOM 649 C CA . ASP A 1 89 ? -10.299 -7.598 6.506 1.00 98.38 89 ASP A CA 1
ATOM 650 C C . ASP A 1 89 ? -11.306 -6.489 6.868 1.00 98.38 89 ASP A C 1
ATOM 652 O O . ASP A 1 89 ? -11.498 -6.191 8.046 1.00 98.38 89 ASP A O 1
ATOM 656 N N . GLY A 1 90 ? -11.962 -5.877 5.877 1.0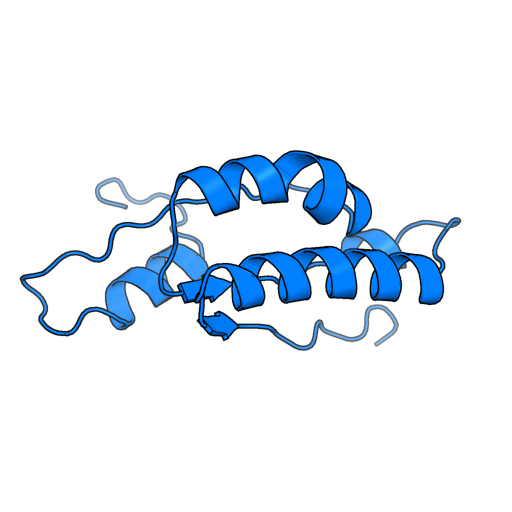0 98.06 90 GLY A N 1
ATOM 657 C CA . GLY A 1 90 ? -12.964 -4.828 6.071 1.00 98.06 90 GLY A CA 1
ATOM 658 C C . GLY A 1 90 ? -12.416 -3.399 6.060 1.00 98.06 90 GLY A C 1
ATOM 659 O O . GLY A 1 90 ? -13.174 -2.466 6.325 1.00 98.06 90 GLY A O 1
ATOM 660 N N . ALA A 1 91 ? -11.136 -3.194 5.732 1.00 98.25 91 ALA A N 1
ATOM 661 C CA . ALA A 1 91 ? -10.558 -1.856 5.659 1.00 98.25 91 ALA A CA 1
ATOM 662 C C . ALA A 1 91 ? -10.991 -1.112 4.384 1.00 98.25 91 ALA A C 1
ATOM 664 O O . ALA A 1 91 ? -10.952 -1.648 3.270 1.00 98.25 91 ALA A O 1
ATOM 665 N N . VAL A 1 92 ? -11.307 0.177 4.525 1.00 97.62 92 VAL A N 1
ATOM 666 C CA . VAL A 1 92 ? -11.394 1.104 3.392 1.00 97.62 92 VAL A CA 1
ATOM 667 C C . VAL A 1 92 ? -9.977 1.475 2.970 1.00 97.62 92 VAL A C 1
ATOM 669 O O . VAL A 1 92 ? -9.242 2.137 3.704 1.00 97.62 92 VAL A O 1
ATOM 672 N N . VAL A 1 93 ? -9.586 1.043 1.773 1.00 98.00 93 VAL A N 1
ATOM 673 C CA . VAL A 1 93 ? -8.241 1.300 1.248 1.00 98.00 93 VAL A CA 1
ATOM 674 C C . VAL A 1 93 ? -8.216 2.589 0.433 1.00 98.00 93 VAL A C 1
ATOM 676 O O . VAL A 1 93 ? -8.957 2.727 -0.542 1.00 98.00 93 VAL A O 1
ATOM 679 N N . LEU A 1 94 ? -7.331 3.504 0.820 1.00 96.69 94 LEU A N 1
ATOM 680 C CA . LEU A 1 94 ? -7.034 4.750 0.124 1.00 96.69 94 LEU A CA 1
ATOM 681 C C . LEU A 1 94 ? -5.749 4.582 -0.686 1.00 96.69 94 LEU A C 1
ATOM 683 O O . LEU A 1 94 ? -4.713 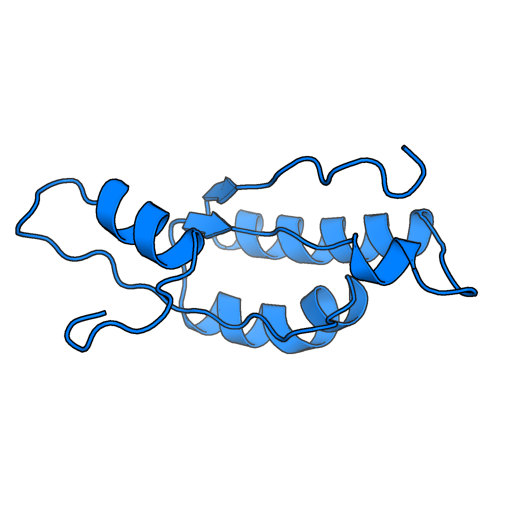4.200 -0.141 1.00 96.69 94 LEU A O 1
ATOM 687 N N . THR A 1 95 ? -5.806 4.907 -1.973 1.00 95.44 95 THR A N 1
ATOM 688 C CA . THR A 1 95 ? -4.646 4.914 -2.870 1.00 95.44 95 THR A CA 1
ATOM 689 C C . THR A 1 95 ? -4.451 6.304 -3.466 1.00 95.44 95 THR A C 1
ATOM 691 O O . THR A 1 95 ? -5.346 7.150 -3.419 1.00 95.44 95 THR A O 1
ATOM 694 N N . ALA A 1 96 ? -3.268 6.553 -4.019 1.00 93.12 96 ALA A N 1
ATOM 695 C CA . ALA A 1 96 ? -2.961 7.788 -4.724 1.00 93.12 96 ALA A CA 1
ATOM 696 C C . ALA A 1 96 ? -2.196 7.476 -6.009 1.00 93.12 96 ALA A C 1
ATOM 698 O O . ALA A 1 96 ? -1.361 6.571 -6.036 1.00 93.12 96 ALA A O 1
ATOM 699 N N . CYS A 1 97 ? -2.469 8.245 -7.062 1.00 90.19 97 CYS A N 1
ATOM 700 C CA . CYS A 1 97 ? -1.634 8.224 -8.253 1.00 90.19 97 CYS A CA 1
ATOM 701 C C . CYS A 1 97 ? -0.307 8.908 -7.917 1.00 90.19 97 CYS A C 1
ATOM 703 O O . CYS A 1 97 ? -0.297 10.044 -7.434 1.00 90.19 97 CYS A O 1
ATOM 705 N N . LEU A 1 98 ? 0.799 8.203 -8.135 1.00 86.50 98 LEU A N 1
ATOM 706 C CA . LEU A 1 98 ? 2.125 8.772 -7.957 1.00 86.50 98 LEU A CA 1
ATOM 707 C C . LEU A 1 98 ? 2.465 9.684 -9.143 1.00 86.50 98 LEU A C 1
ATOM 709 O O . LEU A 1 98 ? 1.985 9.441 -10.253 1.00 86.50 98 LEU A O 1
ATOM 713 N N . PRO A 1 99 ? 3.263 10.744 -8.923 1.00 82.56 99 PRO A N 1
ATOM 714 C CA . PRO A 1 99 ? 3.749 11.570 -10.018 1.00 82.56 99 PRO A CA 1
ATOM 715 C C . PRO A 1 99 ? 4.524 10.712 -11.020 1.00 82.56 99 PRO A C 1
ATOM 717 O O . PRO A 1 99 ? 5.198 9.758 -10.632 1.00 82.56 99 PRO A O 1
ATOM 720 N N . ASP A 1 100 ? 4.416 11.064 -12.299 1.00 78.94 100 ASP A N 1
ATOM 721 C CA . ASP A 1 100 ? 5.163 10.410 -13.369 1.00 78.94 100 ASP A CA 1
ATOM 722 C C . ASP A 1 100 ? 6.665 10.691 -13.177 1.00 78.94 100 ASP A C 1
ATOM 724 O O . ASP A 1 100 ? 7.072 11.847 -13.293 1.00 78.94 100 ASP A O 1
ATOM 728 N N . PRO A 1 101 ? 7.496 9.679 -12.869 1.00 69.50 101 PRO A N 1
ATOM 729 C CA . PRO A 1 101 ? 8.922 9.884 -12.626 1.00 69.50 101 PRO A CA 1
ATOM 730 C C . PRO A 1 101 ? 9.687 10.319 -13.887 1.00 69.50 101 PRO A C 1
ATOM 732 O O . PRO A 1 101 ? 10.827 10.766 -13.777 1.00 69.50 101 PRO A O 1
ATOM 735 N N . GLY A 1 102 ? 9.085 10.191 -15.076 1.00 71.62 102 GLY A N 1
ATOM 736 C CA . GLY A 1 102 ? 9.658 10.621 -16.349 1.00 71.62 102 GLY A CA 1
ATOM 737 C C . GLY A 1 102 ? 9.302 12.051 -16.772 1.00 71.62 102 GLY A C 1
ATOM 738 O O . GLY A 1 102 ? 9.698 12.447 -17.872 1.00 71.62 102 GLY A O 1
ATOM 739 N N . ARG A 1 103 ? 8.553 12.818 -15.963 1.00 59.91 103 ARG A N 1
ATOM 740 C CA . ARG A 1 103 ? 8.130 14.196 -16.281 1.00 59.91 103 ARG A CA 1
ATOM 741 C C . ARG A 1 103 ? 8.517 15.222 -15.226 1.00 59.91 103 ARG A C 1
ATOM 743 O O . ARG A 1 103 ? 8.476 14.904 -14.021 1.00 59.91 103 ARG A O 1
#

pLDDT: mean 90.59, std 11.69, range [41.12, 98.69]